Protein AF-A0A8T7E514-F1 (afdb_monomer_lite)

Radius of gyration: 16.57 Å; chains: 1; bounding box: 50×32×36 Å

Structure (mmCIF, N/CA/C/O backbone):
data_AF-A0A8T7E514-F1
#
_entry.id   AF-A0A8T7E514-F1
#
loop_
_atom_site.group_PDB
_atom_site.id
_atom_site.type_symbol
_atom_site.label_atom_id
_atom_site.label_alt_id
_atom_site.label_comp_id
_atom_site.label_asym_id
_atom_site.label_entity_id
_atom_site.label_seq_id
_atom_site.pdbx_PDB_ins_code
_atom_site.Cartn_x
_atom_site.Cartn_y
_atom_site.Cartn_z
_atom_site.occupancy
_atom_site.B_iso_or_equiv
_atom_site.auth_seq_id
_atom_site.auth_comp_id
_atom_site.auth_asym_id
_atom_site.auth_atom_id
_atom_site.pdbx_PDB_model_num
ATOM 1 N N . PHE A 1 1 ? 35.164 -20.409 -10.761 1.00 35.72 1 PHE A N 1
ATOM 2 C CA . PHE A 1 1 ? 36.119 -19.815 -9.810 1.00 35.72 1 PHE A CA 1
ATOM 3 C C . PHE A 1 1 ? 35.823 -18.332 -9.738 1.00 35.72 1 PHE A C 1
ATOM 5 O O . PHE A 1 1 ? 35.718 -17.730 -10.793 1.00 35.72 1 PHE A O 1
ATOM 12 N N . ASP A 1 2 ? 35.674 -17.661 -8.613 1.00 44.94 2 ASP A N 1
ATOM 13 C CA . ASP A 1 2 ? 35.490 -18.008 -7.204 1.00 44.94 2 ASP A CA 1
ATOM 14 C C . ASP A 1 2 ? 35.301 -16.636 -6.533 1.00 44.94 2 ASP A C 1
ATOM 16 O O . ASP A 1 2 ? 35.948 -15.670 -6.946 1.00 44.94 2 ASP A O 1
ATOM 20 N N . GLY A 1 3 ? 34.408 -16.498 -5.562 1.00 31.88 3 GLY A N 1
ATOM 21 C CA . GLY A 1 3 ? 34.169 -15.181 -4.974 1.00 31.88 3 GLY A CA 1
ATOM 22 C C . GLY A 1 3 ? 33.102 -15.183 -3.901 1.00 31.88 3 GLY A C 1
ATOM 23 O O . GLY A 1 3 ? 31.975 -14.753 -4.129 1.00 31.88 3 GLY A O 1
ATOM 24 N N . LYS A 1 4 ? 33.467 -15.674 -2.719 1.00 34.81 4 LYS A N 1
ATOM 25 C CA . LYS A 1 4 ? 32.660 -15.576 -1.504 1.00 34.81 4 LYS A CA 1
ATOM 26 C C . LYS A 1 4 ? 32.573 -14.104 -1.087 1.00 34.81 4 LYS A C 1
ATOM 28 O O . LYS A 1 4 ? 33.597 -13.474 -0.831 1.00 34.81 4 LYS A O 1
ATOM 33 N N . VAL A 1 5 ? 31.358 -13.566 -1.010 1.00 47.22 5 VAL A N 1
ATOM 34 C CA . VAL A 1 5 ? 31.105 -12.239 -0.438 1.00 47.22 5 VAL A CA 1
ATOM 35 C C . VAL A 1 5 ? 31.126 -12.364 1.078 1.00 47.22 5 VAL A C 1
ATOM 37 O O . VAL A 1 5 ? 30.387 -13.163 1.652 1.00 47.22 5 VAL A O 1
ATOM 40 N N . MET A 1 6 ? 31.967 -11.562 1.727 1.00 33.94 6 MET A N 1
ATOM 41 C CA . MET A 1 6 ? 31.906 -11.353 3.166 1.00 33.94 6 MET A CA 1
ATOM 42 C C . MET A 1 6 ? 32.349 -9.927 3.477 1.00 33.94 6 MET A C 1
ATOM 44 O O . MET A 1 6 ? 33.530 -9.601 3.389 1.00 33.94 6 MET A O 1
ATOM 48 N N . THR A 1 7 ? 31.391 -9.091 3.863 1.00 41.31 7 THR A N 1
ATOM 49 C CA . THR A 1 7 ? 31.674 -7.791 4.470 1.00 41.31 7 THR A CA 1
ATOM 50 C C . THR A 1 7 ? 30.880 -7.715 5.762 1.00 41.31 7 THR A C 1
ATOM 52 O O . THR A 1 7 ? 29.698 -7.386 5.758 1.00 41.31 7 THR A O 1
ATOM 55 N N . THR A 1 8 ? 31.519 -8.061 6.876 1.00 33.47 8 THR A N 1
ATOM 56 C CA . THR A 1 8 ? 30.932 -7.899 8.206 1.00 33.47 8 THR A CA 1
ATOM 57 C C . THR A 1 8 ? 31.222 -6.479 8.674 1.00 33.47 8 THR A C 1
ATOM 59 O O . THR A 1 8 ? 32.373 -6.128 8.934 1.00 33.47 8 THR A O 1
ATOM 62 N N . ARG A 1 9 ? 30.188 -5.645 8.773 1.00 36.56 9 ARG A N 1
ATOM 63 C CA . ARG A 1 9 ? 30.251 -4.400 9.540 1.00 36.56 9 ARG A CA 1
ATOM 64 C C . ARG A 1 9 ? 29.141 -4.460 10.572 1.00 36.56 9 ARG A C 1
ATOM 66 O O . ARG A 1 9 ? 27.970 -4.426 10.214 1.00 36.56 9 ARG A O 1
ATOM 73 N N . GLU A 1 10 ? 29.508 -4.560 11.843 1.00 39.09 10 GLU A N 1
ATOM 74 C CA . GLU A 1 10 ? 28.568 -4.247 12.910 1.00 39.09 10 GLU A CA 1
ATOM 75 C C . GLU A 1 10 ? 28.289 -2.748 12.841 1.00 39.09 10 GLU A C 1
ATOM 77 O O . GLU A 1 10 ? 29.130 -1.908 13.158 1.00 39.09 10 GLU A O 1
ATOM 82 N N . SER A 1 11 ? 27.102 -2.404 12.366 1.00 37.41 11 SER A N 1
ATOM 83 C CA . SER A 1 11 ? 26.523 -1.101 12.625 1.00 37.41 11 SER A CA 1
ATOM 84 C C . SER A 1 11 ? 25.127 -1.336 13.159 1.00 37.41 11 SER A C 1
ATOM 86 O O . SER A 1 11 ? 24.261 -1.809 12.428 1.00 37.41 11 SER A O 1
ATOM 88 N N . ALA A 1 12 ? 24.918 -1.002 14.430 1.00 39.81 12 ALA A N 1
ATOM 89 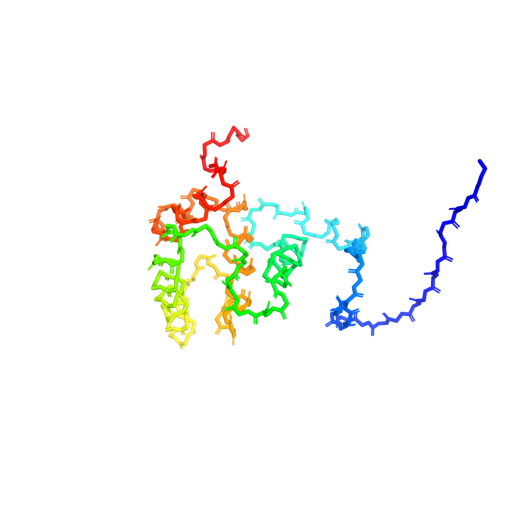C CA . ALA A 1 12 ? 23.589 -0.828 14.986 1.00 39.81 12 ALA A CA 1
ATOM 90 C C . ALA A 1 12 ? 22.918 0.327 14.230 1.00 39.81 12 ALA A C 1
ATOM 92 O O . ALA A 1 12 ? 23.140 1.498 14.530 1.00 39.81 12 ALA A O 1
ATOM 93 N N . ARG A 1 13 ? 22.191 -0.010 13.166 1.00 39.78 13 ARG A N 1
ATOM 94 C CA . ARG A 1 13 ? 21.427 0.924 12.344 1.00 39.78 13 ARG A CA 1
ATOM 95 C C . ARG A 1 13 ? 20.118 0.245 11.997 1.00 39.78 13 ARG A C 1
ATOM 97 O O . ARG A 1 13 ? 20.029 -0.491 11.022 1.00 39.78 13 ARG A O 1
ATOM 104 N N . ALA A 1 14 ? 19.124 0.472 12.847 1.00 43.47 14 ALA A N 1
ATOM 105 C CA . ALA A 1 14 ? 17.741 0.335 12.439 1.00 43.47 14 ALA A CA 1
ATOM 106 C C . ALA A 1 14 ? 17.533 1.268 11.234 1.00 43.47 14 ALA A C 1
ATOM 108 O O . ALA A 1 14 ? 17.658 2.479 11.377 1.00 43.47 14 ALA A O 1
ATOM 109 N N . GLY A 1 15 ? 17.334 0.673 10.057 1.00 39.06 15 GLY A N 1
ATOM 110 C CA . GLY A 1 15 ? 16.711 1.294 8.890 1.00 39.06 15 GLY A CA 1
ATOM 111 C C . GLY A 1 15 ? 17.222 2.666 8.457 1.00 39.06 15 GLY A C 1
ATOM 112 O O . GLY A 1 15 ? 16.430 3.591 8.377 1.00 39.06 15 GLY A O 1
ATOM 113 N N . GLU A 1 16 ? 18.497 2.813 8.092 1.00 39.69 16 GLU A N 1
ATOM 114 C CA . GLU A 1 16 ? 18.896 3.942 7.244 1.00 39.69 16 GLU A CA 1
ATOM 115 C C . GLU A 1 16 ? 19.927 3.508 6.196 1.00 39.69 16 GLU A C 1
ATOM 117 O O . GLU A 1 16 ? 21.004 3.015 6.533 1.00 39.69 16 GLU A O 1
ATOM 122 N N . SER A 1 17 ? 19.593 3.792 4.928 1.00 37.47 17 SER A N 1
ATOM 123 C CA . SER A 1 17 ? 20.435 3.774 3.719 1.00 37.47 17 SER A CA 1
ATOM 124 C C . SER A 1 17 ? 20.471 2.491 2.875 1.00 37.47 17 SER A C 1
ATOM 126 O O . SER A 1 17 ? 21.487 1.803 2.857 1.00 37.47 17 SER A O 1
ATOM 128 N N . TRP A 1 18 ? 19.492 2.323 1.974 1.00 45.28 18 TRP A N 1
ATOM 129 C CA . TRP A 1 18 ? 19.719 1.652 0.675 1.00 45.28 18 TRP A CA 1
ATOM 130 C C . TRP A 1 18 ? 19.060 2.417 -0.486 1.00 45.28 18 TRP A C 1
ATOM 132 O O . TRP A 1 18 ? 18.336 1.875 -1.320 1.00 45.28 18 TRP A O 1
ATOM 142 N N . ARG A 1 19 ? 19.340 3.728 -0.543 1.00 42.34 19 ARG A N 1
ATOM 143 C CA . ARG A 1 19 ? 18.742 4.662 -1.511 1.00 42.34 19 ARG A CA 1
ATOM 144 C C . ARG A 1 19 ? 19.098 4.395 -2.980 1.00 42.34 19 ARG A C 1
ATOM 146 O O . ARG A 1 19 ? 18.407 4.935 -3.816 1.00 42.34 19 ARG A O 1
ATOM 153 N N . ARG A 1 20 ? 20.141 3.622 -3.330 1.00 40.16 20 ARG A N 1
ATOM 154 C CA . ARG A 1 20 ? 20.549 3.353 -4.737 1.00 40.16 20 ARG A CA 1
ATOM 155 C C . ARG A 1 20 ? 21.424 2.095 -4.877 1.00 40.16 20 ARG A C 1
ATOM 157 O O . ARG A 1 20 ? 22.593 2.190 -5.242 1.00 40.16 20 ARG A O 1
ATOM 164 N N . GLY A 1 21 ? 20.911 0.918 -4.532 1.00 45.56 21 GLY A N 1
ATOM 165 C CA . GLY A 1 21 ? 21.672 -0.335 -4.629 1.00 45.56 21 GLY A CA 1
ATOM 166 C C . GLY A 1 21 ? 20.783 -1.574 -4.748 1.00 45.56 21 GLY A C 1
ATOM 167 O O . GLY A 1 21 ? 19.569 -1.447 -4.578 1.00 45.56 21 GLY A O 1
ATOM 168 N N . PRO A 1 22 ? 21.362 -2.753 -5.059 1.00 45.56 22 PRO A N 1
ATOM 169 C CA . PRO A 1 22 ? 20.627 -4.017 -5.082 1.00 45.56 22 PRO A CA 1
ATOM 170 C C . PRO A 1 22 ? 19.909 -4.242 -3.747 1.00 45.56 22 PRO A C 1
ATOM 172 O O . PRO A 1 22 ? 20.409 -3.829 -2.701 1.00 45.56 22 PRO A O 1
ATOM 175 N N . LEU A 1 23 ? 18.750 -4.902 -3.781 1.00 46.62 23 LEU A N 1
ATOM 176 C CA . LEU A 1 23 ? 18.031 -5.300 -2.573 1.00 46.62 23 LEU A CA 1
ATOM 177 C C . LEU A 1 23 ? 18.896 -6.313 -1.801 1.00 46.62 23 LEU A C 1
ATOM 179 O O . LEU A 1 23 ? 18.996 -7.478 -2.185 1.00 46.62 23 LEU A O 1
ATOM 183 N N . VAL A 1 24 ? 19.572 -5.858 -0.746 1.00 49.38 24 VAL A N 1
ATOM 184 C CA . VAL A 1 24 ? 20.361 -6.707 0.154 1.00 49.38 24 VAL A CA 1
ATOM 185 C C . VAL A 1 24 ? 19.510 -6.981 1.385 1.00 49.38 24 VAL A C 1
ATOM 187 O O . VAL A 1 24 ? 19.401 -6.143 2.274 1.00 49.38 24 VAL A O 1
ATOM 190 N N . LEU A 1 25 ? 18.887 -8.156 1.423 1.00 47.81 25 LEU A N 1
ATOM 191 C CA . LEU A 1 25 ? 18.093 -8.596 2.566 1.00 47.81 25 LEU A CA 1
ATOM 192 C C . LEU A 1 25 ? 19.007 -9.286 3.579 1.00 47.81 25 LEU A C 1
ATOM 194 O O . LEU A 1 25 ? 19.697 -10.253 3.248 1.00 47.81 25 LEU A O 1
ATOM 198 N N . ALA A 1 26 ? 19.003 -8.811 4.824 1.00 51.47 26 ALA A N 1
ATOM 199 C CA . ALA A 1 26 ? 19.627 -9.543 5.913 1.00 51.47 26 ALA A CA 1
ATOM 200 C C . ALA A 1 26 ? 18.821 -10.826 6.185 1.00 51.47 26 ALA A C 1
ATOM 202 O O . ALA A 1 26 ? 17.600 -10.807 6.362 1.00 51.47 26 ALA A O 1
ATOM 203 N N . TRP A 1 27 ? 19.516 -11.964 6.233 1.00 45.53 27 TRP A N 1
ATOM 204 C CA . TRP A 1 27 ? 18.919 -13.280 6.494 1.00 45.53 27 TRP A CA 1
ATOM 205 C C . TRP A 1 27 ? 18.184 -13.360 7.855 1.00 45.53 27 TRP A C 1
ATOM 207 O O . TRP A 1 27 ? 17.329 -14.210 8.067 1.00 45.53 27 TRP A O 1
ATOM 217 N N . SER A 1 28 ? 18.486 -12.458 8.791 1.00 43.19 28 SER A N 1
ATOM 218 C CA . SER A 1 28 ? 17.800 -12.347 10.084 1.00 43.19 28 SER A CA 1
ATOM 219 C C . SER A 1 28 ? 16.451 -11.622 10.000 1.00 43.19 28 SER A C 1
ATOM 221 O O . SER A 1 28 ? 15.498 -12.052 10.645 1.00 43.19 28 SER A O 1
ATOM 223 N N . ASP A 1 29 ? 16.344 -10.569 9.185 1.00 48.00 29 ASP A N 1
ATOM 224 C CA . ASP A 1 29 ? 15.114 -9.767 9.055 1.00 48.00 29 ASP A CA 1
ATOM 225 C C . ASP A 1 29 ? 14.068 -10.500 8.206 1.00 48.00 29 ASP A C 1
ATOM 227 O O . ASP A 1 29 ? 12.866 -10.430 8.461 1.00 48.00 29 ASP A O 1
ATOM 231 N N . THR A 1 30 ? 14.548 -11.311 7.259 1.00 51.25 30 THR A N 1
ATOM 232 C CA . THR A 1 30 ? 13.735 -12.299 6.539 1.00 51.25 30 THR A CA 1
ATOM 233 C C . THR A 1 30 ? 13.133 -13.331 7.498 1.00 51.25 30 THR A C 1
ATOM 235 O O . THR A 1 30 ? 11.935 -13.577 7.431 1.00 51.25 30 THR A O 1
ATOM 238 N N . LEU A 1 31 ? 13.890 -13.880 8.456 1.00 50.84 31 LEU A N 1
ATOM 239 C CA . LEU A 1 31 ? 13.347 -14.838 9.435 1.00 50.84 31 LEU A CA 1
ATOM 240 C C . LEU A 1 31 ? 12.330 -14.213 10.407 1.00 50.84 31 LEU A C 1
ATOM 242 O O . LEU A 1 31 ? 11.409 -14.907 10.832 1.00 50.84 31 LEU A O 1
ATOM 246 N N . GLY A 1 32 ? 12.462 -12.922 10.732 1.00 49.66 32 GLY A N 1
ATOM 247 C CA . GLY A 1 32 ? 11.501 -12.183 11.559 1.00 49.66 32 GLY A CA 1
ATOM 248 C C . GLY A 1 32 ? 10.177 -11.887 10.844 1.00 49.66 32 GLY A C 1
ATOM 249 O O . GLY A 1 32 ? 9.119 -12.151 11.408 1.00 49.66 32 GLY A O 1
ATOM 250 N N . GLY A 1 33 ? 10.221 -11.413 9.592 1.00 50.38 33 GLY A N 1
ATOM 251 C CA . GLY A 1 33 ? 9.019 -11.172 8.773 1.00 50.38 33 GLY A CA 1
ATOM 252 C C . GLY A 1 33 ? 8.308 -12.457 8.323 1.00 50.38 33 GLY A C 1
ATOM 253 O O . GLY A 1 33 ? 7.096 -12.476 8.156 1.00 50.38 33 GLY A O 1
ATOM 254 N N . ILE A 1 34 ? 9.043 -13.568 8.196 1.00 52.06 34 ILE A N 1
ATOM 255 C CA . ILE A 1 34 ? 8.479 -14.899 7.903 1.00 52.06 34 ILE A CA 1
ATOM 256 C C . ILE A 1 34 ? 7.927 -15.576 9.177 1.00 52.06 34 ILE A C 1
ATOM 258 O O . ILE A 1 34 ? 7.197 -16.564 9.083 1.00 52.06 34 ILE A O 1
ATOM 262 N N . ALA A 1 35 ? 8.231 -15.068 10.379 1.00 53.44 35 ALA A N 1
ATOM 263 C CA . ALA A 1 35 ? 7.823 -15.706 11.634 1.00 53.44 35 ALA A CA 1
ATOM 264 C C . ALA A 1 35 ? 6.296 -15.713 11.842 1.00 53.44 35 ALA A C 1
ATOM 266 O O . ALA A 1 35 ? 5.778 -16.614 12.506 1.00 53.44 35 ALA A O 1
ATOM 267 N N . ASN A 1 36 ? 5.568 -14.750 11.264 1.00 60.53 36 ASN A N 1
ATOM 268 C CA . ASN A 1 36 ? 4.107 -14.754 11.231 1.00 60.53 36 ASN A CA 1
ATOM 269 C C . ASN A 1 36 ? 3.563 -14.125 9.934 1.00 60.53 36 ASN A C 1
ATOM 271 O O . ASN A 1 36 ? 3.211 -12.948 9.939 1.00 60.53 36 ASN A O 1
ATOM 275 N N . PRO A 1 37 ? 3.384 -14.910 8.858 1.00 59.56 37 PRO A N 1
ATOM 276 C CA . PRO A 1 37 ? 2.901 -14.433 7.559 1.00 59.56 37 PRO A CA 1
ATOM 277 C C . PRO A 1 37 ? 1.383 -14.138 7.553 1.00 59.56 37 PRO A C 1
ATOM 279 O O . PRO A 1 37 ? 0.631 -14.532 6.661 1.00 59.56 37 PRO A O 1
ATOM 282 N N . ARG A 1 38 ? 0.858 -13.590 8.651 1.00 59.56 38 ARG A N 1
ATOM 283 C CA . ARG A 1 38 ? -0.562 -13.258 8.839 1.00 59.56 38 ARG A CA 1
ATOM 284 C C . ARG A 1 38 ? -0.774 -11.994 9.659 1.00 59.56 38 ARG A C 1
ATOM 286 O O . ARG A 1 38 ? -1.924 -11.571 9.799 1.00 59.56 38 ARG A O 1
ATOM 293 N N . ASP A 1 39 ? 0.281 -11.407 10.219 1.00 68.56 39 ASP A N 1
ATOM 294 C CA . ASP A 1 39 ? 0.170 -10.155 10.969 1.00 68.56 39 ASP A CA 1
ATOM 295 C C . ASP A 1 39 ? 0.030 -8.929 10.051 1.00 68.56 39 ASP A C 1
ATOM 297 O O . ASP A 1 39 ? -0.458 -7.892 10.495 1.00 68.56 39 ASP A O 1
ATOM 301 N N . GLY A 1 40 ? 0.331 -9.082 8.757 1.00 63.19 40 GLY A N 1
ATOM 302 C CA . GLY A 1 40 ? 0.258 -8.005 7.775 1.00 63.19 40 GLY A CA 1
ATOM 303 C C . GLY A 1 40 ? 1.502 -7.124 7.740 1.00 63.19 40 GLY A C 1
ATOM 304 O O . GLY A 1 40 ? 1.419 -6.038 7.177 1.00 63.19 40 GLY A O 1
ATOM 305 N N . ARG A 1 41 ? 2.616 -7.565 8.341 1.00 72.62 41 ARG A N 1
ATOM 306 C CA . ARG A 1 41 ? 3.900 -6.866 8.321 1.00 72.62 41 ARG A CA 1
ATOM 307 C C . ARG A 1 41 ? 4.973 -7.753 7.712 1.00 72.62 41 ARG A C 1
ATOM 309 O O . ARG A 1 41 ? 5.339 -8.783 8.267 1.00 72.62 41 ARG A O 1
ATOM 316 N N . ASN A 1 42 ? 5.528 -7.325 6.591 1.00 79.81 42 ASN A N 1
ATOM 317 C CA . ASN A 1 42 ? 6.595 -8.036 5.915 1.00 79.81 42 ASN A CA 1
ATOM 318 C C . ASN A 1 42 ? 7.591 -7.036 5.331 1.00 79.81 42 ASN A C 1
ATOM 320 O O . ASN A 1 42 ? 7.404 -6.502 4.240 1.00 79.81 42 ASN A O 1
ATOM 324 N N . VAL A 1 43 ? 8.698 -6.839 6.053 1.00 81.19 43 VAL A N 1
ATOM 325 C CA . VAL A 1 43 ? 9.770 -5.899 5.684 1.00 81.19 43 VAL A CA 1
ATOM 326 C C . VAL A 1 43 ? 10.312 -6.170 4.277 1.00 81.19 43 VAL A C 1
ATOM 328 O O . VAL A 1 43 ? 10.679 -5.241 3.567 1.00 81.19 43 VAL A O 1
ATOM 331 N N . ILE A 1 44 ? 10.325 -7.427 3.824 1.00 83.38 44 ILE A N 1
ATOM 332 C CA . ILE A 1 44 ? 10.781 -7.756 2.469 1.00 83.38 44 ILE A CA 1
ATOM 333 C C . ILE A 1 44 ? 9.816 -7.187 1.430 1.00 83.38 44 ILE A C 1
ATOM 335 O O . ILE A 1 44 ? 10.256 -6.574 0.460 1.00 83.38 44 ILE A O 1
ATOM 339 N N . LEU A 1 45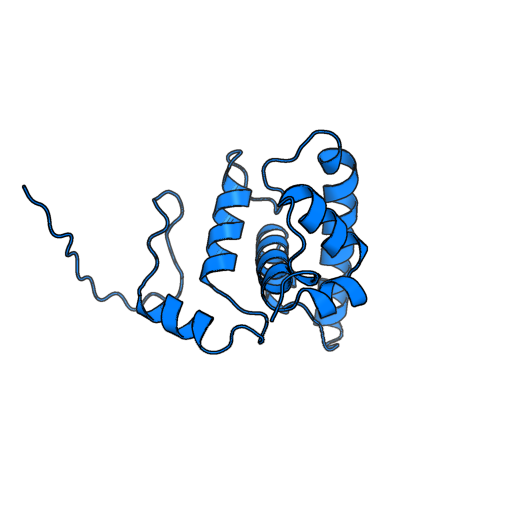 ? 8.510 -7.403 1.620 1.00 86.62 45 LEU A N 1
ATOM 340 C CA . LEU A 1 45 ? 7.483 -6.877 0.721 1.00 86.62 45 LEU A CA 1
ATOM 341 C C . LEU A 1 45 ? 7.454 -5.349 0.751 1.00 86.62 45 LEU A C 1
ATOM 343 O O . LEU A 1 45 ? 7.295 -4.735 -0.299 1.00 86.62 45 LEU A O 1
ATOM 347 N N . HIS A 1 46 ? 7.670 -4.761 1.925 1.00 89.25 46 HIS A N 1
ATOM 348 C CA . HIS A 1 46 ? 7.753 -3.320 2.122 1.00 89.25 46 HIS A CA 1
ATOM 349 C C . HIS A 1 46 ? 8.885 -2.692 1.295 1.00 89.25 46 HIS A C 1
ATOM 351 O O . HIS A 1 46 ? 8.655 -1.841 0.440 1.00 89.25 46 HIS A O 1
ATOM 357 N N . GLU A 1 47 ? 10.117 -3.172 1.477 1.00 85.81 47 GLU A N 1
ATOM 358 C CA . GLU A 1 47 ? 11.277 -2.672 0.731 1.00 85.81 47 GLU A CA 1
ATOM 359 C C . GLU A 1 47 ? 11.171 -2.983 -0.768 1.00 85.81 47 GLU A C 1
ATOM 361 O O . GLU A 1 47 ? 11.606 -2.198 -1.614 1.00 85.81 47 GLU A O 1
ATOM 366 N N . PHE A 1 48 ? 10.564 -4.120 -1.125 1.00 87.75 48 PHE A N 1
ATOM 367 C CA . PHE A 1 48 ? 10.272 -4.443 -2.517 1.00 87.75 48 PHE A CA 1
ATOM 368 C C . PHE A 1 48 ? 9.277 -3.453 -3.133 1.00 87.75 48 PHE A C 1
ATOM 370 O O . PHE A 1 48 ? 9.496 -3.010 -4.258 1.00 87.75 48 PHE A O 1
ATOM 377 N N . ALA A 1 49 ? 8.233 -3.055 -2.403 1.00 91.75 49 ALA A N 1
ATOM 378 C CA . ALA A 1 49 ? 7.284 -2.045 -2.856 1.00 91.75 49 ALA A CA 1
ATOM 379 C C . ALA A 1 49 ? 7.973 -0.697 -3.099 1.00 91.75 49 ALA A C 1
ATOM 381 O O . ALA A 1 49 ? 7.806 -0.125 -4.171 1.00 91.75 49 ALA A O 1
ATOM 382 N N . HIS A 1 50 ? 8.846 -0.247 -2.195 1.00 91.31 50 HIS A N 1
ATOM 383 C CA . HIS A 1 50 ? 9.640 0.971 -2.416 1.00 91.31 50 HIS A CA 1
ATOM 384 C C . HIS A 1 50 ? 10.519 0.888 -3.666 1.00 91.31 50 HIS A C 1
ATOM 386 O O . HIS A 1 50 ? 10.682 1.876 -4.378 1.00 91.31 50 HIS A O 1
ATOM 392 N N . LYS A 1 51 ? 11.056 -0.296 -3.991 1.00 88.81 51 LYS A N 1
ATOM 393 C CA . LYS A 1 51 ? 11.813 -0.493 -5.238 1.00 88.81 51 LYS A CA 1
ATOM 394 C C . LYS A 1 51 ? 10.953 -0.483 -6.492 1.00 88.81 51 LYS A C 1
ATOM 396 O O . LYS A 1 51 ? 11.479 -0.143 -7.548 1.00 88.81 51 LYS A O 1
ATOM 401 N N . LEU A 1 52 ? 9.682 -0.859 -6.389 1.00 89.19 52 LEU A N 1
ATOM 402 C CA . LEU A 1 52 ? 8.715 -0.750 -7.480 1.00 89.19 52 LEU A CA 1
ATOM 403 C C . LEU A 1 52 ? 8.257 0.699 -7.682 1.00 89.19 52 LEU A C 1
ATOM 405 O O . LEU A 1 52 ? 8.120 1.134 -8.820 1.00 89.19 52 LEU A O 1
ATOM 409 N N . ASP A 1 53 ? 8.066 1.436 -6.588 1.00 91.19 53 ASP A N 1
ATOM 410 C CA . ASP A 1 53 ? 7.750 2.867 -6.607 1.00 91.19 53 ASP A CA 1
ATOM 411 C C . ASP A 1 53 ? 8.882 3.656 -7.289 1.00 91.19 53 ASP A C 1
ATOM 413 O O . ASP A 1 53 ? 8.654 4.362 -8.259 1.00 91.19 53 ASP A O 1
ATOM 417 N N . GLU A 1 54 ? 10.140 3.397 -6.904 1.00 90.38 54 GLU A N 1
ATOM 418 C CA . GLU A 1 54 ? 11.331 4.091 -7.428 1.00 90.38 54 GLU A CA 1
ATOM 419 C C . GLU A 1 54 ? 11.639 3.830 -8.926 1.00 90.38 54 GLU A C 1
ATOM 421 O O . GLU A 1 54 ? 12.562 4.433 -9.481 1.00 90.38 54 GLU A O 1
ATOM 426 N N . GLN A 1 55 ? 10.924 2.932 -9.619 1.00 85.56 55 GLN A N 1
ATOM 427 C CA . GLN A 1 55 ? 11.308 2.477 -10.969 1.00 85.56 55 GLN A CA 1
ATOM 428 C C . GLN A 1 55 ? 11.340 3.587 -12.023 1.00 85.56 55 GLN A C 1
ATOM 430 O O . GLN A 1 55 ? 12.176 3.536 -12.930 1.00 85.56 55 GLN A O 1
ATOM 435 N N . ASP A 1 56 ? 10.467 4.585 -11.912 1.00 80.94 56 ASP A N 1
ATOM 436 C CA . ASP A 1 56 ? 10.440 5.730 -12.827 1.00 80.94 56 ASP A CA 1
ATOM 437 C C . ASP A 1 56 ? 11.330 6.903 -12.363 1.00 80.94 56 ASP A C 1
ATOM 439 O O . ASP A 1 56 ? 11.420 7.938 -13.030 1.00 80.94 56 ASP A O 1
ATOM 443 N N . GLY A 1 57 ? 12.059 6.709 -11.257 1.00 80.69 57 GLY A N 1
ATOM 444 C CA . GLY A 1 57 ? 12.951 7.688 -10.645 1.00 80.69 57 GLY A CA 1
ATOM 445 C C . GLY A 1 57 ? 12.269 8.635 -9.655 1.00 80.69 57 GLY A C 1
ATOM 446 O O . GLY A 1 57 ? 12.946 9.521 -9.122 1.00 80.69 57 GLY A O 1
ATOM 447 N N . VAL A 1 58 ? 10.971 8.462 -9.400 1.00 85.06 58 VAL A N 1
ATOM 448 C CA . VAL A 1 58 ? 10.188 9.190 -8.396 1.00 85.06 58 VAL A CA 1
ATOM 449 C C . VAL A 1 58 ? 9.734 8.210 -7.310 1.00 85.06 58 VAL A C 1
ATOM 451 O O . VAL A 1 58 ? 9.710 7.010 -7.517 1.00 85.06 58 VAL A O 1
ATOM 454 N N . MET A 1 59 ? 9.477 8.708 -6.102 1.00 88.00 59 MET A N 1
ATOM 455 C CA . MET A 1 59 ? 8.961 7.905 -4.992 1.00 88.00 59 MET A CA 1
ATOM 456 C C . MET A 1 59 ? 7.731 8.623 -4.443 1.00 88.00 59 MET A C 1
ATOM 458 O O . MET A 1 59 ? 7.850 9.511 -3.591 1.00 88.00 59 MET A O 1
ATOM 462 N N . ASP A 1 60 ? 6.570 8.333 -5.022 1.00 90.44 60 ASP A N 1
ATOM 463 C CA . ASP A 1 60 ? 5.306 9.023 -4.749 1.00 90.44 60 ASP A CA 1
ATOM 464 C C . ASP A 1 60 ? 4.136 8.072 -4.433 1.00 90.44 60 ASP A C 1
ATOM 466 O O . ASP A 1 60 ? 3.000 8.526 -4.269 1.00 90.44 60 ASP A O 1
ATOM 470 N N . GLY A 1 61 ? 4.408 6.775 -4.255 1.00 89.62 61 GLY A N 1
ATOM 471 C CA . GLY A 1 61 ? 3.400 5.741 -4.026 1.00 89.62 61 GLY A CA 1
ATOM 472 C C . GLY A 1 61 ? 2.674 5.300 -5.301 1.00 89.62 61 GLY A C 1
ATOM 473 O O . GLY A 1 61 ? 1.583 4.720 -5.221 1.00 89.62 61 GLY A O 1
ATOM 474 N N . ALA A 1 62 ? 3.235 5.590 -6.474 1.00 92.06 62 ALA A N 1
ATOM 475 C CA . ALA A 1 62 ? 2.746 5.139 -7.764 1.00 92.06 62 ALA A CA 1
ATOM 476 C C . ALA A 1 62 ? 3.890 4.476 -8.558 1.00 92.06 62 ALA A C 1
ATOM 478 O O . ALA A 1 62 ? 4.660 5.162 -9.225 1.00 92.06 62 ALA A O 1
ATOM 479 N N . PRO A 1 63 ? 3.963 3.131 -8.578 1.00 88.75 63 PRO A N 1
ATOM 480 C CA . PRO A 1 63 ? 4.939 2.428 -9.403 1.00 88.75 63 PRO A CA 1
ATOM 481 C C . PRO A 1 63 ? 4.617 2.613 -10.893 1.00 88.75 63 PRO A C 1
ATOM 483 O O . PRO A 1 63 ? 3.613 3.218 -11.263 1.00 88.75 63 PRO A O 1
ATOM 486 N N . GLU A 1 64 ? 5.407 2.035 -11.799 1.00 89.44 64 GLU A N 1
ATOM 487 C CA . GLU A 1 64 ? 5.143 2.183 -13.233 1.00 89.44 64 GLU A CA 1
ATOM 488 C C . GLU A 1 64 ? 3.740 1.658 -13.628 1.00 89.44 64 GLU A C 1
ATOM 490 O O . GLU A 1 64 ? 3.449 0.458 -13.606 1.00 89.44 64 GLU A O 1
ATOM 495 N N . LEU A 1 65 ? 2.840 2.584 -13.990 1.00 89.62 65 LEU A N 1
ATOM 496 C CA . LEU A 1 65 ? 1.435 2.285 -14.278 1.00 89.62 65 LEU A CA 1
ATOM 497 C C . LEU A 1 65 ? 1.146 2.156 -15.778 1.00 89.62 65 LEU A C 1
ATOM 499 O O . LEU A 1 65 ? 1.550 2.992 -16.601 1.00 89.62 65 LEU A O 1
ATOM 503 N N . ALA A 1 66 ? 0.307 1.179 -16.128 1.00 88.12 66 ALA A N 1
ATOM 504 C CA . ALA A 1 66 ? -0.313 1.102 -17.447 1.00 88.12 66 ALA A CA 1
ATOM 505 C C . ALA A 1 66 ? -1.303 2.273 -17.672 1.00 88.12 66 ALA A C 1
ATOM 507 O O . ALA A 1 66 ? -1.880 2.790 -16.711 1.00 88.12 66 ALA A O 1
ATOM 508 N N . PRO A 1 67 ? -1.586 2.682 -18.928 1.00 85.75 67 PRO A N 1
ATOM 509 C CA . PRO A 1 67 ? -2.445 3.838 -19.217 1.00 85.75 67 PRO A CA 1
ATOM 510 C C . PRO A 1 67 ? -3.842 3.798 -18.579 1.00 85.75 67 PRO A C 1
ATOM 512 O O . PRO A 1 67 ? -4.381 4.845 -18.225 1.00 85.75 67 PRO A O 1
ATOM 515 N N . GLY A 1 68 ? -4.431 2.606 -18.429 1.00 86.38 68 GLY A N 1
ATOM 516 C CA . GLY A 1 68 ? -5.716 2.434 -17.744 1.00 86.38 68 GLY A CA 1
ATOM 517 C C . GLY A 1 68 ? -5.629 2.770 -16.254 1.00 86.38 68 GLY A C 1
ATOM 518 O O . GLY A 1 68 ? -6.451 3.531 -15.751 1.00 86.38 68 GLY A O 1
ATOM 519 N N . GLN A 1 69 ? -4.584 2.284 -15.583 1.00 89.00 69 GLN A N 1
ATOM 520 C CA . GLN A 1 69 ? -4.380 2.459 -14.142 1.00 89.00 69 GLN A CA 1
ATOM 521 C C . GLN A 1 69 ? -3.966 3.879 -13.775 1.00 89.00 69 GLN A C 1
ATOM 523 O O . GLN A 1 69 ? -4.374 4.385 -12.739 1.00 89.00 69 GLN A O 1
ATOM 528 N N . ARG A 1 70 ? -3.266 4.597 -14.663 1.00 89.94 70 ARG A N 1
ATOM 529 C CA . ARG A 1 70 ? -2.953 6.026 -14.456 1.00 89.94 70 ARG A CA 1
ATOM 530 C C . ARG A 1 70 ? -4.197 6.891 -14.218 1.00 89.94 70 ARG A C 1
ATOM 532 O O . ARG A 1 70 ? -4.079 7.978 -13.664 1.00 89.94 70 ARG A O 1
ATOM 539 N N . ARG A 1 71 ? -5.381 6.434 -14.645 1.00 90.50 71 ARG A N 1
ATOM 540 C CA . ARG A 1 71 ? -6.652 7.142 -14.431 1.00 90.50 71 ARG A CA 1
ATOM 541 C C . ARG A 1 71 ? -7.285 6.836 -13.076 1.00 90.50 71 ARG A C 1
ATOM 543 O O . ARG A 1 71 ? -7.909 7.724 -12.506 1.00 90.50 71 ARG A O 1
ATOM 550 N N . THR A 1 72 ? -7.171 5.602 -12.592 1.00 94.38 72 THR A N 1
ATOM 551 C CA . THR A 1 72 ? -7.858 5.130 -11.380 1.00 94.38 72 THR A CA 1
ATOM 552 C C . THR A 1 72 ? -6.960 5.184 -10.149 1.00 94.38 72 THR A C 1
ATOM 554 O O . THR A 1 72 ? -7.414 5.626 -9.093 1.00 94.38 72 THR A O 1
ATOM 557 N N . TRP A 1 73 ? -5.679 4.840 -10.299 1.00 95.94 73 TRP A N 1
ATOM 558 C CA . TRP A 1 73 ? -4.699 4.745 -9.218 1.00 95.94 73 TRP A CA 1
ATOM 559 C C . TRP A 1 73 ? -4.634 5.998 -8.344 1.00 95.94 73 TRP A C 1
ATOM 561 O O . TRP A 1 73 ? -4.854 5.857 -7.142 1.00 95.94 73 TRP A O 1
ATOM 571 N N . PRO A 1 74 ? -4.445 7.229 -8.878 1.00 95.25 74 PRO A N 1
ATOM 572 C CA . PRO A 1 74 ? -4.290 8.399 -8.015 1.00 95.25 74 PRO A CA 1
ATOM 573 C C . PRO A 1 74 ? -5.536 8.657 -7.167 1.00 95.25 74 PRO A C 1
ATOM 575 O O . PRO A 1 74 ? -5.427 9.017 -5.998 1.00 95.25 74 PRO A O 1
ATOM 578 N N . ALA A 1 75 ? -6.724 8.447 -7.740 1.00 96.44 75 ALA A N 1
ATOM 579 C CA . ALA A 1 75 ? -7.994 8.667 -7.059 1.00 96.44 75 ALA A CA 1
ATOM 580 C C . ALA A 1 75 ? -8.248 7.629 -5.956 1.00 96.44 75 ALA A C 1
ATOM 582 O O . ALA A 1 75 ? -8.689 7.995 -4.866 1.00 96.44 75 ALA A O 1
ATOM 583 N N . ILE A 1 76 ? -7.960 6.352 -6.226 1.00 98.00 76 ILE A N 1
ATOM 584 C CA . ILE A 1 76 ? -8.130 5.264 -5.256 1.00 98.00 76 ILE A CA 1
ATOM 585 C C . ILE A 1 76 ? -7.103 5.405 -4.131 1.00 98.00 76 ILE A C 1
ATOM 587 O O . ILE A 1 76 ? -7.491 5.523 -2.971 1.00 98.00 76 ILE A O 1
ATOM 591 N N . PHE A 1 77 ? -5.811 5.479 -4.462 1.00 97.88 77 PHE A N 1
ATOM 592 C CA . PHE A 1 77 ? -4.738 5.549 -3.469 1.00 97.88 77 PHE A CA 1
ATOM 593 C C . PHE A 1 77 ? -4.848 6.786 -2.581 1.00 97.88 77 PHE A C 1
ATOM 595 O O . PHE A 1 77 ? -4.747 6.670 -1.363 1.00 97.88 77 PHE A O 1
ATOM 602 N N . SER A 1 78 ? -5.143 7.957 -3.154 1.00 97.56 78 SER A N 1
ATOM 603 C CA . SER A 1 78 ? -5.282 9.187 -2.362 1.00 97.56 78 SER A CA 1
ATOM 604 C C . SER A 1 78 ? -6.453 9.113 -1.380 1.00 97.56 78 SER A C 1
ATOM 606 O O . SER A 1 78 ? -6.348 9.583 -0.247 1.00 97.56 78 SER A O 1
ATOM 608 N N . ARG A 1 79 ? -7.580 8.517 -1.793 1.00 98.25 79 ARG A N 1
ATOM 609 C CA . ARG A 1 79 ? -8.760 8.366 -0.933 1.00 98.25 79 ARG A CA 1
ATOM 610 C C . ARG A 1 79 ? -8.512 7.364 0.192 1.00 98.25 79 ARG A C 1
ATOM 612 O O . ARG A 1 79 ? -8.862 7.646 1.335 1.00 98.25 79 ARG A O 1
ATOM 619 N N . GLU A 1 80 ? -7.912 6.219 -0.117 1.00 98.56 80 GLU A N 1
ATOM 620 C CA . GLU A 1 80 ? -7.604 5.184 0.876 1.00 98.56 80 GLU A CA 1
ATOM 621 C C . GLU A 1 80 ? -6.535 5.653 1.869 1.00 98.56 80 GLU A C 1
ATOM 623 O O . GLU A 1 80 ? -6.685 5.448 3.074 1.00 98.56 80 GLU A O 1
ATOM 628 N N . PHE A 1 81 ? -5.520 6.380 1.394 1.00 98.56 81 PHE A N 1
ATOM 629 C CA . PHE A 1 81 ? -4.526 7.028 2.246 1.00 98.56 81 PHE A CA 1
ATOM 630 C C . PHE A 1 81 ? -5.177 8.020 3.215 1.00 98.56 81 PHE A C 1
ATOM 632 O O . PHE A 1 81 ? -4.975 7.929 4.427 1.00 98.56 81 PHE A O 1
ATOM 639 N N . ALA A 1 82 ? -6.027 8.921 2.712 1.00 98.50 82 ALA A N 1
ATOM 640 C CA . ALA A 1 82 ? -6.749 9.872 3.555 1.00 98.50 82 ALA A CA 1
ATOM 641 C C . ALA A 1 82 ? -7.672 9.168 4.570 1.00 98.50 82 ALA A C 1
ATOM 643 O O . ALA A 1 82 ? -7.759 9.589 5.725 1.00 98.50 82 ALA A O 1
ATOM 644 N N . SER A 1 83 ? -8.332 8.078 4.165 1.00 98.38 83 SER A N 1
ATOM 645 C CA . SER A 1 83 ? -9.158 7.255 5.055 1.00 98.38 83 SER A CA 1
ATOM 646 C C . SER A 1 83 ? -8.327 6.628 6.178 1.00 98.38 83 SER A C 1
ATOM 648 O O . SER A 1 83 ? -8.717 6.688 7.346 1.00 98.38 83 SER A O 1
ATOM 650 N N . LEU A 1 84 ? -7.150 6.082 5.855 1.00 98.44 84 LEU A N 1
ATOM 651 C CA . LEU A 1 84 ? -6.233 5.530 6.850 1.00 98.44 84 LEU A CA 1
ATOM 652 C C . LEU A 1 84 ? -5.740 6.615 7.819 1.00 98.44 84 LEU A C 1
ATOM 654 O O . LEU A 1 84 ? -5.769 6.404 9.029 1.00 98.44 84 LEU A O 1
ATOM 658 N N . GLN A 1 85 ? -5.367 7.798 7.320 1.00 98.50 85 GLN A N 1
ATOM 659 C CA . GLN A 1 85 ? -4.966 8.929 8.165 1.00 98.50 85 GLN A CA 1
ATOM 660 C C . GLN A 1 85 ? -6.060 9.331 9.162 1.00 98.50 85 GLN A C 1
ATOM 662 O O . GLN A 1 85 ? -5.780 9.532 10.348 1.00 98.50 85 GLN A O 1
ATOM 667 N N . GLN A 1 86 ? -7.313 9.408 8.708 1.00 98.38 86 GLN A N 1
ATOM 668 C CA . GLN A 1 86 ? -8.453 9.709 9.577 1.00 98.38 86 GLN A CA 1
ATOM 669 C C . GLN A 1 86 ? -8.674 8.613 10.624 1.00 98.38 86 GLN A C 1
ATOM 671 O O . GLN A 1 86 ? -8.858 8.922 11.804 1.00 98.38 86 GLN A O 1
ATOM 676 N N . ALA A 1 87 ? -8.608 7.341 10.220 1.00 98.00 87 ALA A N 1
ATOM 677 C CA . ALA A 1 87 ? -8.773 6.211 11.125 1.00 98.00 87 ALA A CA 1
ATOM 678 C C . ALA A 1 87 ? -7.695 6.195 12.225 1.00 98.00 87 ALA A C 1
ATOM 680 O O . ALA A 1 87 ? -8.015 6.073 13.409 1.00 98.00 87 ALA A O 1
ATOM 681 N N . VAL A 1 88 ? -6.431 6.408 11.844 1.00 97.50 88 VAL A N 1
ATOM 682 C CA . VAL A 1 88 ? -5.284 6.469 12.763 1.00 97.50 88 VAL A CA 1
ATOM 683 C C . VAL A 1 88 ? -5.397 7.659 13.718 1.00 97.50 88 VAL A C 1
ATOM 685 O O . VAL A 1 88 ? -5.213 7.494 14.925 1.00 97.50 88 VAL A O 1
ATOM 688 N N . SER A 1 89 ? -5.765 8.844 13.217 1.00 97.31 89 SER A N 1
ATOM 689 C CA . SER A 1 89 ? -5.985 10.036 14.051 1.00 97.31 89 SER A CA 1
ATOM 690 C C . SER A 1 89 ? -7.099 9.817 15.082 1.00 97.31 89 SER A C 1
ATOM 692 O O . SER A 1 89 ? -6.951 10.172 16.254 1.00 97.31 89 SER A O 1
ATOM 694 N N . GLY A 1 90 ? -8.180 9.151 14.669 1.00 97.62 90 GLY A N 1
ATOM 695 C CA . GLY A 1 90 ? -9.289 8.759 15.537 1.00 97.62 90 GLY A CA 1
ATOM 696 C C . GLY A 1 90 ? -9.004 7.562 16.449 1.00 97.62 90 GLY A C 1
ATOM 697 O O . GLY A 1 90 ? -9.869 7.205 17.245 1.00 97.62 90 GLY A O 1
ATOM 698 N N . ARG A 1 91 ? -7.810 6.952 16.367 1.00 95.88 91 ARG A N 1
ATOM 699 C CA . ARG A 1 91 ? -7.416 5.736 17.105 1.00 95.88 91 ARG A CA 1
ATOM 700 C C . ARG A 1 91 ? -8.352 4.546 16.861 1.00 95.88 91 ARG A C 1
ATOM 702 O O . ARG A 1 91 ? -8.530 3.702 17.741 1.00 95.88 91 ARG A O 1
ATOM 709 N N . TYR A 1 92 ? -8.951 4.478 15.677 1.00 95.31 92 TYR A N 1
ATOM 710 C CA . TYR A 1 92 ? -9.739 3.328 15.255 1.00 95.31 92 TYR A CA 1
ATOM 711 C C . TYR A 1 92 ? -8.815 2.160 14.895 1.00 95.31 92 TYR A C 1
ATOM 713 O O . TYR A 1 92 ? -7.684 2.361 14.455 1.00 95.31 92 TYR A O 1
ATOM 721 N N . ALA A 1 93 ? -9.294 0.929 15.080 1.00 94.56 93 ALA A N 1
ATOM 722 C CA . ALA A 1 93 ? -8.580 -0.250 14.604 1.00 94.56 93 ALA A CA 1
ATOM 723 C C . ALA A 1 93 ? -8.590 -0.281 13.067 1.00 94.56 93 ALA A C 1
ATOM 725 O O . ALA A 1 93 ? -9.637 -0.074 12.453 1.00 94.56 93 ALA A O 1
ATOM 726 N N . THR A 1 94 ? -7.438 -0.557 12.459 1.00 95.94 94 THR A N 1
ATOM 727 C CA . THR A 1 94 ? -7.247 -0.575 11.003 1.00 95.94 94 THR A CA 1
ATOM 728 C C . THR A 1 94 ? -6.709 -1.926 10.544 1.00 95.94 94 THR A C 1
ATOM 730 O O . THR A 1 94 ? -6.002 -2.616 11.281 1.00 95.94 94 THR A O 1
ATOM 733 N N . LEU A 1 95 ? -7.049 -2.321 9.313 1.00 96.62 95 LEU A N 1
ATOM 734 C CA . LEU A 1 95 ? -6.470 -3.512 8.693 1.00 96.62 95 LEU A CA 1
ATOM 735 C C . LEU A 1 95 ? -4.988 -3.306 8.363 1.00 96.62 95 LEU A C 1
ATOM 737 O O . LEU A 1 95 ? -4.167 -4.170 8.670 1.00 96.62 95 LEU A O 1
ATOM 741 N N . MET A 1 96 ? -4.698 -2.176 7.718 1.00 96.56 96 MET A N 1
ATOM 742 C CA . MET A 1 96 ? -3.359 -1.719 7.356 1.00 96.56 96 MET A CA 1
ATOM 743 C C . MET A 1 96 ? -2.665 -1.086 8.563 1.00 96.56 96 MET A C 1
ATOM 745 O O . MET A 1 96 ? -3.319 -0.460 9.405 1.00 96.56 96 MET A O 1
ATOM 749 N N . ASP A 1 97 ? -1.345 -1.240 8.638 1.00 94.81 97 ASP A N 1
ATOM 750 C CA . ASP A 1 97 ? -0.531 -0.651 9.697 1.00 94.81 97 ASP A CA 1
ATOM 751 C C . ASP A 1 97 ? -0.624 0.885 9.700 1.00 94.81 97 ASP A C 1
ATOM 753 O O . ASP A 1 97 ? -0.643 1.526 8.648 1.00 94.81 97 ASP A O 1
ATOM 757 N N . ALA A 1 98 ? -0.651 1.486 10.894 1.00 95.44 98 ALA A N 1
ATOM 758 C CA . ALA A 1 98 ? -0.719 2.936 11.059 1.00 95.44 98 ALA A CA 1
ATOM 759 C C . ALA A 1 98 ? 0.477 3.670 10.432 1.00 95.44 98 ALA A C 1
ATOM 761 O O . ALA A 1 98 ? 0.352 4.840 10.074 1.00 95.44 98 ALA A O 1
ATOM 762 N N . TYR A 1 99 ? 1.619 2.999 10.268 1.00 94.12 99 TYR A N 1
ATOM 763 C CA . TYR A 1 99 ? 2.784 3.538 9.578 1.00 94.12 99 TYR A CA 1
ATOM 764 C C . TYR A 1 99 ? 2.484 3.920 8.123 1.00 94.12 99 TYR A C 1
ATOM 766 O O . TYR A 1 99 ? 2.986 4.939 7.646 1.00 94.12 99 TYR A O 1
ATOM 774 N N . GLY A 1 100 ? 1.567 3.208 7.459 1.00 96.56 100 GLY A N 1
ATOM 775 C CA . GLY A 1 100 ? 1.112 3.547 6.109 1.00 96.56 100 GLY A CA 1
ATOM 776 C C . GLY A 1 100 ? 0.405 4.905 6.025 1.00 96.56 100 GLY A C 1
ATOM 777 O O . GLY A 1 100 ? 0.239 5.447 4.943 1.00 96.56 100 GLY A O 1
ATOM 778 N N . ALA A 1 101 ? 0.009 5.510 7.150 1.00 97.56 101 ALA A N 1
ATOM 779 C CA . ALA A 1 101 ? -0.579 6.852 7.189 1.00 97.56 101 ALA A CA 1
ATOM 780 C C . ALA A 1 101 ? 0.464 7.990 7.114 1.00 97.56 101 ALA 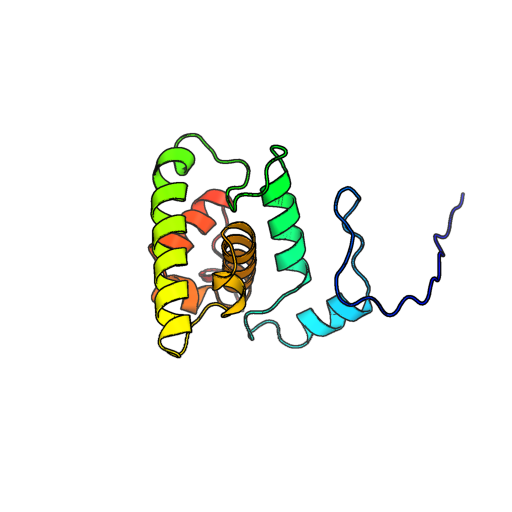A C 1
ATOM 782 O O . ALA A 1 101 ? 0.092 9.1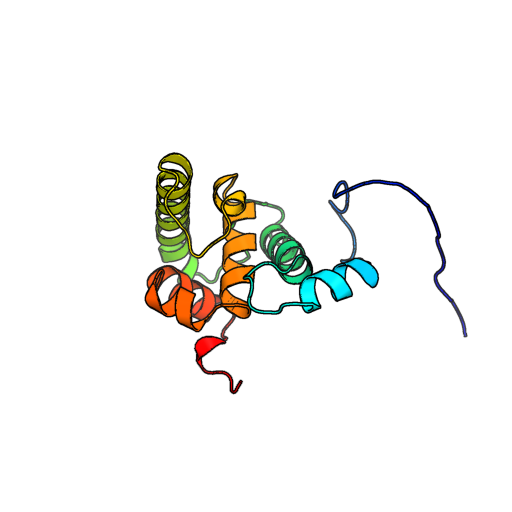69 7.110 1.00 97.56 101 ALA A O 1
ATOM 783 N N . SER A 1 102 ? 1.759 7.662 7.102 1.00 96.62 102 SER A N 1
ATOM 784 C CA . SER A 1 102 ? 2.847 8.641 7.211 1.00 96.62 102 SER A CA 1
ATOM 785 C C . SER A 1 102 ? 3.136 9.388 5.907 1.00 96.62 102 SER A C 1
ATOM 787 O O . SER A 1 102 ? 3.375 10.595 5.937 1.00 96.62 102 SER A O 1
ATOM 789 N N . SER A 1 103 ? 3.094 8.704 4.764 1.00 97.50 103 SER A N 1
ATOM 790 C CA . SER A 1 103 ? 3.287 9.298 3.439 1.00 97.50 103 SER A CA 1
ATOM 791 C C . SER A 1 103 ? 2.746 8.380 2.332 1.00 97.50 103 SER A C 1
ATOM 793 O O . SER A 1 103 ? 2.534 7.196 2.597 1.00 97.50 103 SER A O 1
ATOM 795 N N . PRO A 1 104 ? 2.531 8.880 1.099 1.00 97.62 104 PRO A N 1
ATOM 796 C CA . PRO A 1 104 ? 2.050 8.049 -0.007 1.00 97.62 104 PRO A CA 1
ATOM 797 C C . PRO A 1 104 ? 2.946 6.844 -0.367 1.00 97.62 104 PRO A C 1
ATOM 799 O O . PRO A 1 104 ? 2.387 5.764 -0.561 1.00 97.62 104 PRO A O 1
ATOM 802 N N . PRO A 1 105 ? 4.294 6.944 -0.381 1.00 96.44 105 PRO A N 1
ATOM 803 C CA . PRO A 1 105 ? 5.149 5.766 -0.576 1.00 96.44 105 PRO A CA 1
ATOM 804 C C . PRO A 1 105 ? 4.970 4.707 0.516 1.00 96.44 105 PRO A C 1
ATOM 806 O O . PRO A 1 105 ? 4.809 3.524 0.226 1.00 96.44 105 PRO A O 1
ATOM 809 N N . GLU A 1 106 ? 4.917 5.127 1.784 1.00 96.50 106 GLU A N 1
ATOM 810 C CA . GLU A 1 106 ? 4.709 4.202 2.908 1.00 96.50 106 GLU A CA 1
ATOM 811 C C . GLU A 1 106 ? 3.314 3.577 2.884 1.00 96.50 106 GLU A C 1
ATOM 813 O O . GLU A 1 106 ? 3.136 2.405 3.217 1.00 96.50 106 GLU A O 1
ATOM 818 N N . PHE A 1 107 ? 2.313 4.338 2.441 1.00 98.31 107 PHE A N 1
ATOM 819 C CA . PHE A 1 107 ? 0.976 3.815 2.206 1.00 98.31 107 PHE A CA 1
ATOM 820 C C . PHE A 1 107 ? 0.990 2.700 1.161 1.00 98.31 107 PHE A C 1
ATOM 822 O O . PHE A 1 107 ? 0.410 1.639 1.393 1.00 98.31 107 PHE A O 1
ATOM 829 N N . PHE A 1 108 ? 1.667 2.920 0.030 1.00 97.56 108 PHE A N 1
ATOM 830 C CA . PHE A 1 108 ? 1.805 1.904 -1.007 1.00 97.56 108 PHE A CA 1
ATOM 831 C C . PHE A 1 108 ? 2.508 0.652 -0.475 1.00 97.56 108 PHE A C 1
ATOM 833 O O . PHE A 1 108 ? 1.989 -0.450 -0.655 1.00 97.56 108 PHE A O 1
ATOM 840 N N . ALA A 1 109 ? 3.616 0.806 0.249 1.00 95.75 109 ALA A N 1
ATOM 841 C CA . ALA A 1 109 ? 4.342 -0.322 0.821 1.00 95.75 109 ALA A CA 1
ATOM 842 C C . ALA A 1 109 ? 3.486 -1.149 1.798 1.00 95.75 109 ALA A C 1
ATOM 844 O O . ALA A 1 109 ? 3.356 -2.363 1.627 1.00 95.75 109 ALA A O 1
ATOM 845 N N . VAL A 1 110 ? 2.785 -0.498 2.732 1.00 96.81 110 VAL A N 1
ATOM 846 C CA . VAL A 1 110 ? 1.876 -1.177 3.674 1.00 96.81 110 VAL A CA 1
ATOM 847 C C . VAL A 1 110 ? 0.676 -1.818 2.963 1.00 96.81 110 VAL A C 1
ATOM 849 O O . VAL A 1 110 ? 0.205 -2.891 3.365 1.00 96.81 110 VAL A O 1
ATOM 852 N N . ALA A 1 111 ? 0.175 -1.205 1.888 1.00 97.75 111 ALA A N 1
ATOM 853 C CA . ALA A 1 111 ? -0.877 -1.794 1.066 1.00 97.75 111 ALA A CA 1
ATOM 854 C C . ALA A 1 111 ? -0.391 -3.075 0.365 1.00 97.75 111 ALA A C 1
ATOM 856 O O . ALA A 1 111 ? -1.125 -4.064 0.344 1.00 97.75 111 ALA A O 1
ATOM 857 N N . VAL A 1 112 ? 0.847 -3.098 -0.144 1.00 96.50 112 VAL A N 1
ATOM 858 C CA . VAL A 1 112 ? 1.475 -4.290 -0.743 1.00 96.50 112 VAL A CA 1
ATOM 859 C C . VAL A 1 112 ? 1.678 -5.397 0.293 1.00 96.50 112 VAL A C 1
ATOM 861 O O . VAL A 1 112 ? 1.327 -6.547 0.025 1.00 96.50 112 VAL A O 1
ATOM 864 N N . GLU A 1 113 ? 2.173 -5.071 1.488 1.00 94.56 113 GLU A N 1
ATOM 865 C CA . GLU A 1 113 ? 2.278 -6.035 2.594 1.00 94.56 113 GLU A CA 1
ATOM 866 C C . GLU A 1 113 ? 0.914 -6.670 2.891 1.00 94.56 113 GLU A C 1
ATOM 868 O O . GLU A 1 113 ? 0.749 -7.892 2.869 1.00 94.56 113 GLU A O 1
ATOM 873 N N . THR A 1 114 ? -0.106 -5.834 3.078 1.00 96.12 114 THR A N 1
ATOM 874 C CA . THR A 1 114 ? -1.467 -6.281 3.391 1.00 96.12 114 THR A CA 1
ATOM 875 C C . THR A 1 114 ? -2.073 -7.115 2.257 1.00 96.12 114 THR A C 1
ATOM 877 O O . THR A 1 114 ? -2.786 -8.090 2.522 1.00 96.12 114 THR A O 1
ATOM 880 N N . PHE A 1 115 ? -1.774 -6.775 1.001 1.00 96.50 115 PHE A N 1
ATOM 881 C CA . PHE A 1 115 ? -2.250 -7.477 -0.189 1.00 96.50 115 PHE A CA 1
ATOM 882 C C . PHE A 1 115 ? -1.775 -8.928 -0.249 1.00 96.50 115 PHE A C 1
ATOM 884 O O . PHE A 1 115 ? -2.569 -9.804 -0.586 1.00 96.50 115 PHE A O 1
ATOM 891 N N . PHE A 1 116 ? -0.523 -9.210 0.113 1.00 93.19 116 PHE A N 1
ATOM 892 C CA . PHE A 1 116 ? 0.000 -10.579 0.107 1.00 93.19 116 PHE A CA 1
ATOM 893 C C . PHE A 1 116 ? -0.277 -11.333 1.413 1.00 93.19 116 PHE A C 1
ATOM 895 O O . PHE A 1 116 ? -0.638 -12.509 1.372 1.00 93.19 116 PHE A O 1
ATOM 902 N N . GLU A 1 117 ? -0.178 -10.668 2.563 1.00 91.25 117 GLU A N 1
ATOM 903 C CA . GLU A 1 117 ? -0.279 -11.315 3.880 1.00 91.25 117 GLU A CA 1
ATOM 904 C C . GLU A 1 117 ? -1.740 -11.511 4.331 1.00 91.25 117 GLU A C 1
ATOM 906 O O . GLU A 1 117 ? -2.124 -12.528 4.924 1.00 91.25 117 GLU A O 1
ATOM 911 N N . ARG A 1 118 ? -2.613 -10.535 4.041 1.00 94.81 118 ARG A 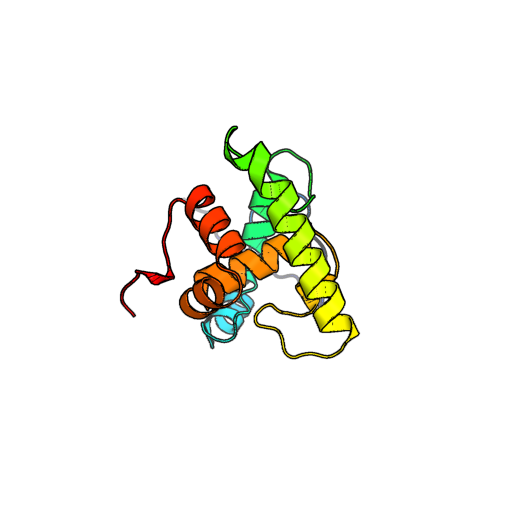N 1
ATOM 912 C CA . ARG A 1 118 ? -4.022 -10.518 4.485 1.00 94.81 118 ARG A CA 1
ATOM 913 C C . ARG A 1 118 ? -5.020 -10.272 3.332 1.00 94.81 118 ARG A C 1
ATOM 915 O O . ARG A 1 118 ? -6.010 -9.559 3.537 1.00 94.81 118 ARG A O 1
ATOM 922 N N . PRO A 1 119 ? -4.878 -10.938 2.164 1.00 95.62 119 PRO A N 1
ATOM 923 C CA . PRO A 1 119 ? -5.639 -10.624 0.950 1.00 95.62 119 PRO A CA 1
ATOM 924 C C . PRO A 1 119 ? -7.154 -10.722 1.115 1.00 95.62 119 PRO A C 1
ATOM 926 O O . PRO A 1 119 ? -7.896 -9.869 0.639 1.00 95.62 119 PRO A O 1
ATOM 929 N N . ALA A 1 120 ? -7.643 -11.744 1.823 1.00 96.56 120 ALA A N 1
ATOM 930 C CA . ALA A 1 120 ? -9.079 -11.934 2.023 1.00 96.56 120 ALA A CA 1
ATOM 931 C C . ALA A 1 120 ? -9.711 -10.827 2.886 1.00 96.56 120 ALA A C 1
ATOM 933 O O . ALA A 1 120 ? -10.871 -10.473 2.674 1.00 96.56 120 ALA A O 1
ATOM 934 N N . SER A 1 121 ? -8.964 -10.284 3.855 1.00 97.44 121 SER A N 1
ATOM 935 C CA . SER A 1 121 ? -9.424 -9.137 4.641 1.00 97.44 121 SER A CA 1
ATOM 936 C C . SER A 1 121 ? -9.351 -7.854 3.829 1.00 97.44 121 SER A C 1
ATOM 938 O O . SER A 1 121 ? -10.319 -7.102 3.826 1.00 97.44 121 SER A O 1
ATOM 940 N N . MET A 1 122 ? -8.276 -7.655 3.062 1.00 98.12 122 MET A N 1
ATOM 941 C CA . MET A 1 122 ? -8.140 -6.484 2.196 1.00 98.12 122 MET A CA 1
ATOM 942 C C . MET A 1 122 ? -9.242 -6.429 1.140 1.00 98.12 122 MET A C 1
ATOM 944 O O . MET A 1 122 ? -9.889 -5.403 0.991 1.00 98.12 122 MET A O 1
ATOM 948 N N . ARG A 1 123 ? -9.552 -7.557 0.491 1.00 98.31 123 ARG A N 1
ATOM 949 C CA . ARG A 1 123 ? -10.657 -7.657 -0.472 1.00 98.31 123 ARG A CA 1
ATOM 950 C C . ARG A 1 123 ? -12.019 -7.308 0.136 1.00 98.31 123 ARG A C 1
ATOM 952 O O . ARG A 1 123 ? -12.899 -6.845 -0.578 1.00 98.31 123 ARG A O 1
ATOM 959 N N . ARG A 1 124 ? -12.216 -7.558 1.434 1.00 98.19 124 ARG A N 1
ATOM 960 C CA . ARG A 1 124 ? -13.470 -7.263 2.144 1.00 98.19 124 ARG A CA 1
ATOM 961 C C . ARG A 1 124 ? -13.545 -5.807 2.607 1.00 98.19 124 ARG A C 1
ATOM 963 O O . ARG A 1 124 ? -14.609 -5.211 2.509 1.00 98.19 124 ARG A O 1
ATOM 970 N N . GLU A 1 125 ? -12.455 -5.276 3.151 1.00 98.19 125 GLU A N 1
ATOM 971 C CA . GLU A 1 125 ? -12.428 -3.973 3.834 1.00 98.19 125 GLU A CA 1
ATOM 972 C C . GLU A 1 125 ? -12.010 -2.824 2.902 1.00 98.19 125 GLU A C 1
ATOM 974 O O . GLU A 1 125 ? -12.502 -1.713 3.054 1.00 98.19 125 GLU A O 1
ATOM 979 N N . HIS A 1 126 ? -11.178 -3.108 1.895 1.00 98.25 126 HIS A N 1
ATOM 980 C CA . HIS A 1 126 ? -10.664 -2.158 0.901 1.00 98.25 126 HIS A CA 1
ATOM 981 C C . HIS A 1 126 ? -10.799 -2.729 -0.531 1.00 98.25 126 HIS A C 1
ATOM 983 O O . HIS A 1 126 ? -9.793 -2.947 -1.214 1.00 98.25 126 HIS A O 1
ATOM 989 N N . PRO A 1 127 ? -12.025 -3.026 -1.010 1.00 98.38 127 PRO A N 1
ATOM 990 C CA . PRO A 1 127 ? -12.244 -3.778 -2.251 1.00 98.38 127 PRO A CA 1
ATOM 991 C C . PRO A 1 127 ? -11.694 -3.088 -3.507 1.00 98.38 127 PRO A C 1
ATOM 993 O O . PRO A 1 127 ? -11.153 -3.764 -4.379 1.00 98.38 127 PRO A O 1
ATOM 996 N N . GLU A 1 128 ? -11.802 -1.759 -3.606 1.00 98.06 128 GLU A N 1
ATOM 997 C CA . GLU A 1 128 ? -11.284 -1.011 -4.763 1.00 98.06 128 GLU A CA 1
ATOM 998 C C . GLU A 1 128 ? -9.753 -0.990 -4.784 1.00 98.06 128 GLU A C 1
ATOM 1000 O O . GLU A 1 128 ? -9.155 -1.237 -5.828 1.00 98.06 128 GLU A O 1
ATOM 1005 N N . LEU A 1 129 ? -9.119 -0.779 -3.625 1.00 98.38 129 LEU A N 1
ATOM 1006 C CA . LEU A 1 129 ? -7.662 -0.844 -3.487 1.00 98.38 129 LEU A CA 1
ATOM 1007 C C . LEU A 1 129 ? -7.133 -2.240 -3.826 1.00 98.38 129 LEU A C 1
ATOM 1009 O O . LEU A 1 129 ? -6.155 -2.381 -4.555 1.00 98.38 129 LEU A O 1
ATOM 1013 N N . TYR A 1 130 ? -7.812 -3.277 -3.332 1.00 98.50 130 TYR A N 1
ATOM 1014 C CA . TYR A 1 130 ? -7.480 -4.664 -3.633 1.00 98.50 130 TYR A CA 1
ATOM 1015 C C . TYR A 1 130 ? -7.567 -4.958 -5.136 1.00 98.50 130 TYR A C 1
ATOM 1017 O O . TYR A 1 130 ? -6.648 -5.545 -5.703 1.00 98.50 130 TYR A O 1
ATOM 1025 N N . ALA A 1 131 ? -8.648 -4.528 -5.792 1.00 97.75 131 ALA A N 1
ATOM 1026 C CA . ALA A 1 131 ? -8.835 -4.723 -7.227 1.00 97.75 131 ALA A CA 1
ATOM 1027 C C . ALA A 1 131 ? -7.778 -3.978 -8.060 1.00 97.75 131 ALA A C 1
ATOM 1029 O O . ALA A 1 131 ? -7.277 -4.530 -9.041 1.00 97.75 131 ALA A O 1
ATOM 1030 N N . GLU A 1 132 ? -7.407 -2.761 -7.656 1.00 97.50 132 GLU A N 1
ATOM 1031 C CA . GLU A 1 132 ? -6.361 -1.976 -8.317 1.00 97.50 132 GLU A CA 1
ATOM 1032 C C . GLU A 1 132 ? -4.994 -2.683 -8.224 1.00 97.50 132 GLU A C 1
ATOM 1034 O O . GLU A 1 132 ? -4.300 -2.835 -9.234 1.00 97.50 132 GLU A O 1
ATOM 1039 N N . LEU A 1 133 ? -4.651 -3.227 -7.050 1.00 96.88 133 LEU A N 1
ATOM 1040 C CA . LEU A 1 133 ? -3.435 -4.026 -6.857 1.00 96.88 133 LEU A CA 1
ATOM 1041 C C . LEU A 1 133 ? -3.469 -5.352 -7.628 1.00 96.88 133 LEU A C 1
ATOM 1043 O O . LEU A 1 133 ? -2.461 -5.721 -8.232 1.00 96.88 133 LEU A O 1
ATOM 1047 N N . CYS A 1 134 ? -4.613 -6.042 -7.688 1.00 96.31 134 CYS A N 1
ATOM 1048 C CA . CYS A 1 134 ? -4.783 -7.221 -8.543 1.00 96.31 134 CYS A CA 1
ATOM 1049 C C . CYS A 1 134 ? -4.513 -6.900 -10.014 1.00 96.31 134 CYS A C 1
ATOM 1051 O O . CYS A 1 134 ? -3.817 -7.655 -10.694 1.00 96.31 134 CYS A O 1
ATOM 1053 N N . GLY A 1 135 ? -5.051 -5.779 -10.503 1.00 94.00 135 GLY A N 1
ATOM 1054 C CA . GLY A 1 135 ? -4.840 -5.315 -11.871 1.00 94.00 135 GLY A CA 1
ATOM 1055 C C . GLY A 1 135 ? -3.370 -5.021 -12.164 1.00 94.00 135 GLY A C 1
ATOM 1056 O O . GLY A 1 135 ? -2.868 -5.421 -13.216 1.00 94.00 135 GLY A O 1
ATOM 1057 N N . TRP A 1 136 ? -2.672 -4.392 -11.214 1.00 94.25 136 TRP A N 1
ATOM 1058 C CA . TRP A 1 136 ? -1.267 -4.020 -11.368 1.00 94.25 136 TRP A CA 1
ATOM 1059 C C . TRP A 1 136 ? -0.319 -5.224 -11.290 1.00 94.25 136 TRP A C 1
ATOM 1061 O O . TRP A 1 136 ? 0.429 -5.493 -12.231 1.00 94.25 136 TRP A O 1
ATOM 1071 N N . PHE A 1 137 ? -0.398 -6.011 -10.210 1.00 92.69 137 PHE A N 1
ATOM 1072 C CA . PHE A 1 137 ? 0.434 -7.205 -10.033 1.00 92.69 137 PHE A CA 1
ATOM 1073 C C . PHE A 1 137 ? 0.071 -8.330 -11.008 1.00 92.69 137 PHE A C 1
ATOM 1075 O O . PHE A 1 137 ? 0.890 -9.217 -11.251 1.00 92.69 137 PHE A O 1
ATOM 1082 N N . ARG A 1 138 ? -1.148 -8.311 -11.566 1.00 93.94 138 ARG A N 1
ATOM 1083 C CA . ARG A 1 138 ? -1.751 -9.417 -12.329 1.00 93.94 138 ARG A CA 1
ATOM 1084 C C . ARG A 1 138 ? -1.813 -10.713 -11.513 1.00 93.94 138 ARG A C 1
ATOM 1086 O O . ARG A 1 138 ? -1.603 -11.803 -12.041 1.00 93.94 138 ARG A O 1
ATOM 1093 N N . LEU A 1 139 ? -2.102 -10.579 -10.219 1.00 93.19 139 LEU A N 1
ATOM 1094 C CA . LEU A 1 139 ? -2.209 -11.666 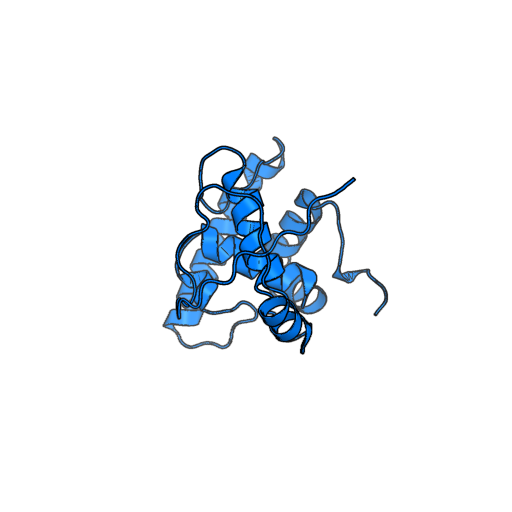-9.243 1.00 93.19 139 LEU A CA 1
ATOM 1095 C C . LEU A 1 139 ? -3.500 -11.522 -8.427 1.00 93.19 139 LEU A C 1
ATOM 1097 O O . LEU A 1 139 ? -3.962 -10.411 -8.186 1.00 93.19 139 LEU A O 1
ATOM 1101 N N . ASP A 1 140 ? -4.037 -12.640 -7.940 1.00 96.56 140 ASP A N 1
ATOM 1102 C CA . ASP A 1 140 ? -5.125 -12.678 -6.950 1.00 96.56 140 ASP A CA 1
ATOM 1103 C C . ASP A 1 140 ? -4.696 -13.550 -5.756 1.00 96.56 140 ASP A C 1
ATOM 1105 O O . ASP A 1 140 ? -4.962 -14.758 -5.741 1.00 96.56 140 ASP A O 1
ATOM 1109 N N . PRO A 1 141 ? -4.014 -12.972 -4.745 1.00 93.12 141 PRO A N 1
ATOM 1110 C CA . PRO A 1 141 ? -3.603 -13.732 -3.569 1.00 93.12 141 PRO A CA 1
ATOM 1111 C C . PRO A 1 141 ? -4.774 -14.213 -2.699 1.00 93.12 141 PRO A C 1
ATOM 1113 O O . PRO A 1 141 ? -4.600 -15.121 -1.888 1.00 93.12 141 PRO A O 1
ATOM 1116 N N . ALA A 1 142 ? -5.984 -13.653 -2.845 1.00 94.94 142 ALA A N 1
ATOM 1117 C CA . ALA A 1 142 ? -7.161 -14.130 -2.117 1.00 94.94 142 ALA A CA 1
ATOM 1118 C C . ALA A 1 142 ? -7.718 -15.432 -2.714 1.00 94.94 142 ALA A C 1
ATOM 1120 O O . ALA A 1 142 ? -8.497 -16.112 -2.043 1.00 94.94 142 ALA A O 1
ATOM 1121 N N . ALA A 1 143 ? -7.342 -15.765 -3.952 1.00 94.00 143 ALA A N 1
ATOM 1122 C CA . ALA A 1 143 ? -7.692 -17.009 -4.630 1.00 94.00 143 ALA A CA 1
ATOM 1123 C C . ALA A 1 143 ? -6.648 -18.129 -4.455 1.00 94.00 143 ALA A C 1
ATOM 1125 O O . ALA A 1 143 ? -6.904 -19.261 -4.870 1.00 94.00 143 ALA A O 1
ATOM 1126 N N . TRP A 1 144 ? -5.481 -17.853 -3.861 1.00 89.06 144 TRP A N 1
ATOM 1127 C CA . TRP A 1 144 ? -4.446 -18.870 -3.673 1.00 89.06 144 TRP A CA 1
ATOM 1128 C C . TRP A 1 144 ? -4.843 -19.921 -2.623 1.00 89.06 144 TRP A C 1
ATOM 1130 O O . TRP A 1 144 ? -5.437 -19.574 -1.595 1.00 89.06 144 TRP A O 1
ATOM 1140 N N . PRO A 1 145 ? -4.510 -21.207 -2.851 1.00 80.62 145 PRO A N 1
ATOM 1141 C CA . PRO A 1 145 ? -4.693 -22.243 -1.843 1.00 80.62 145 PRO A CA 1
ATOM 1142 C C . PRO A 1 145 ? -3.827 -21.939 -0.611 1.00 80.62 145 PRO A C 1
ATOM 1144 O O . PRO A 1 145 ? -2.701 -21.457 -0.744 1.00 80.62 145 PRO A O 1
ATOM 1147 N N . ARG A 1 146 ? -4.374 -22.203 0.579 1.00 65.44 146 ARG A N 1
ATOM 1148 C CA . ARG A 1 146 ? -3.703 -21.998 1.871 1.00 65.44 146 ARG A CA 1
ATOM 1149 C C . ARG A 1 146 ? -3.178 -23.293 2.462 1.00 65.44 146 ARG A C 1
ATOM 1151 O O . ARG A 1 146 ? -3.840 -24.332 2.248 1.00 65.44 146 ARG A O 1
#

Foldseek 3Di:
DDDDDDDDDDDPDDDDDPPDDDPDDDPVLQCVQVVALALLDHVVLLVVLQVQCCPVPDQALDGDDDPVLVVVVVVLLVVVLVVLLVCVVVVHDDLFDNQLNVHNNSVNSSLRSCCQSPVVVCCVPVVSSNVSVCVVVVDRNVPDDD

pLDDT: mean 80.2, std 22.26, range [31.88, 98.56]

Secondary structure (DSSP, 8-state):
-------------SS---TTS-----HHHHHHHTS-TTSS--HHHHHHHHHHHGGGS--SS--S--TTHHHHHHHHHHHHHHHHHHHHHTT---SS-GGGGS-HHHHHHHHHHHHHHSHHHHHHHSHHHHHHHHHHHT--GGGS--

Sequence (146 aa):
FDGKVMTTRESARAGESWRRGPLVLAWSDTLGGIANPRDGRNVILHEFAHKLDEQDGVMDGAPELAPGQRRTWPAIFSREFASLQQAVSGRYATLMDAYGASSPPEFFAVAVETFFERPASMRREHPELYAELCGWFRLDPAAWPR